Protein AF-A0A2R6KCN4-F1 (afdb_monomer_lite)

Secondary structure (DSSP, 8-state):
------PPPPPP-----SPP----PPPSSSSSS----HHHHHHH------PPPPPB-TTSPBPP-

Radius of gyration: 23.9 Å; chains: 1; bounding box: 39×35×66 Å

Structure (mmCIF, N/CA/C/O backbone):
data_AF-A0A2R6KCN4-F1
#
_entry.id   AF-A0A2R6KCN4-F1
#
loop_
_atom_site.group_PDB
_atom_site.id
_atom_site.type_symbol
_atom_site.label_atom_id
_atom_site.label_alt_id
_atom_site.label_comp_id
_atom_site.label_asym_id
_atom_site.label_entity_id
_atom_site.label_seq_id
_atom_site.pdbx_PDB_ins_code
_atom_site.Cartn_x
_atom_site.Cartn_y
_atom_site.Cartn_z
_atom_site.occupancy
_atom_site.B_iso_or_equiv
_atom_site.auth_seq_id
_atom_site.auth_comp_id
_atom_site.auth_asym_id
_atom_site.auth_atom_id
_atom_site.pdbx_PDB_model_num
ATOM 1 N N . MET A 1 1 ? -1.312 26.396 48.432 1.00 36.88 1 MET A N 1
ATOM 2 C CA . MET A 1 1 ? -0.076 25.921 47.773 1.00 36.88 1 MET A CA 1
ATOM 3 C C . MET A 1 1 ? 0.183 24.504 48.251 1.00 36.88 1 MET A C 1
ATOM 5 O O . MET A 1 1 ? 0.350 24.325 49.450 1.00 36.88 1 MET A O 1
ATOM 9 N N . ARG A 1 2 ? 0.113 23.503 47.367 1.00 38.59 2 ARG A N 1
ATOM 10 C CA . ARG A 1 2 ? 0.463 22.110 47.681 1.00 38.59 2 ARG A CA 1
ATOM 11 C C . ARG A 1 2 ? 1.626 21.688 46.789 1.00 38.59 2 ARG A C 1
ATOM 13 O O . ARG A 1 2 ? 1.670 22.067 45.625 1.00 38.59 2 ARG A O 1
ATOM 20 N N . ALA A 1 3 ? 2.558 20.972 47.400 1.00 41.66 3 ALA A N 1
ATOM 21 C CA . ALA A 1 3 ? 3.737 20.391 46.788 1.00 41.66 3 ALA A CA 1
ATOM 22 C C . ALA A 1 3 ? 3.371 19.199 45.887 1.00 41.66 3 ALA A C 1
ATOM 24 O O . ALA A 1 3 ? 2.435 18.472 46.217 1.00 41.66 3 ALA A O 1
ATOM 25 N N . GLY A 1 4 ? 4.174 18.959 44.845 1.00 51.41 4 GLY A N 1
ATOM 26 C CA . GLY A 1 4 ? 4.484 17.584 44.444 1.00 51.41 4 GLY A CA 1
ATOM 27 C C . GLY A 1 4 ? 3.967 17.038 43.112 1.00 51.41 4 GLY A C 1
ATOM 28 O O . GLY A 1 4 ? 3.937 15.821 43.002 1.00 51.41 4 GLY A O 1
ATOM 29 N N . ASP A 1 5 ? 3.622 17.848 42.108 1.00 46.03 5 ASP A N 1
ATOM 30 C CA . ASP A 1 5 ? 3.444 17.322 40.739 1.00 46.03 5 ASP A C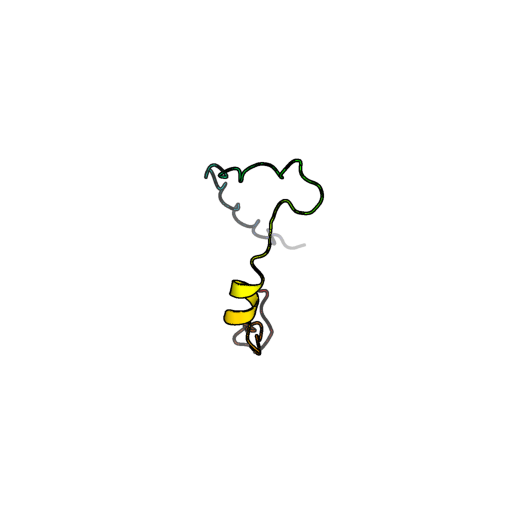A 1
ATOM 31 C C . ASP A 1 5 ? 4.762 17.427 39.956 1.00 46.03 5 ASP A C 1
ATOM 33 O O . ASP A 1 5 ? 4.964 18.315 39.127 1.00 46.03 5 ASP A O 1
ATOM 37 N N . GLU A 1 6 ? 5.700 16.528 40.265 1.00 41.81 6 GLU A N 1
ATOM 38 C CA . GLU A 1 6 ? 6.823 16.237 39.375 1.00 41.81 6 GLU A CA 1
ATOM 39 C C . GLU A 1 6 ? 6.286 15.359 38.239 1.00 41.81 6 GLU A C 1
ATOM 41 O O . GLU A 1 6 ? 5.925 14.199 38.436 1.00 41.81 6 GLU A O 1
ATOM 46 N N . VAL A 1 7 ? 6.169 15.942 37.046 1.00 58.22 7 VAL A N 1
ATOM 47 C CA . VAL A 1 7 ? 5.837 15.198 35.829 1.00 58.22 7 VAL A CA 1
ATOM 48 C C . VAL 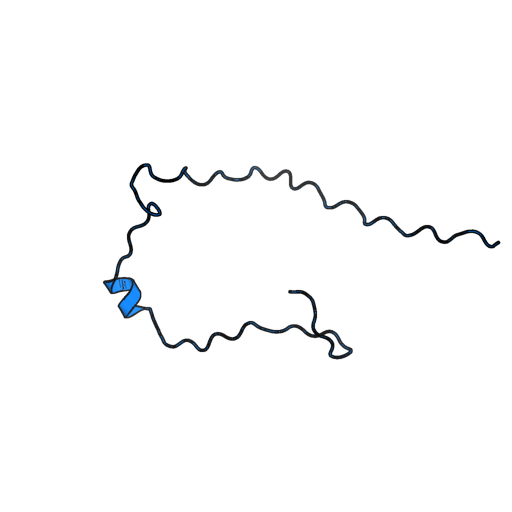A 1 7 ? 6.998 14.235 35.562 1.00 58.22 7 VAL A C 1
ATOM 50 O O . VAL A 1 7 ? 8.121 14.714 35.388 1.00 58.22 7 VAL A O 1
ATOM 53 N N . PRO A 1 8 ? 6.793 12.906 35.511 1.00 49.53 8 PRO A N 1
ATOM 54 C CA . PRO A 1 8 ? 7.880 11.995 35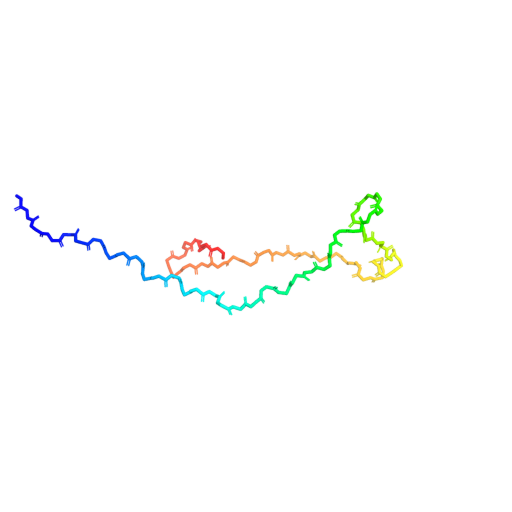.190 1.00 49.53 8 PRO A CA 1
ATOM 55 C C . PRO A 1 8 ? 8.380 12.302 33.775 1.00 49.53 8 PRO A C 1
ATOM 57 O O . PRO A 1 8 ? 7.648 12.176 32.791 1.00 49.53 8 PRO A O 1
ATOM 60 N N . HIS A 1 9 ? 9.637 12.733 33.680 1.00 49.00 9 HIS A N 1
ATOM 61 C CA . HIS A 1 9 ? 10.329 12.875 32.407 1.00 49.00 9 HIS A CA 1
ATOM 62 C C . HIS A 1 9 ? 10.350 11.511 31.697 1.00 49.00 9 HIS A C 1
ATOM 64 O O . HIS A 1 9 ? 10.661 10.504 32.342 1.00 49.00 9 HIS A O 1
ATOM 70 N N . PRO A 1 10 ? 10.037 11.438 30.389 1.00 51.19 10 PRO A N 1
ATOM 71 C CA . PRO A 1 10 ? 10.103 10.178 29.666 1.00 51.19 10 PRO A CA 1
ATOM 72 C C . PRO A 1 10 ? 11.532 9.633 29.732 1.00 51.19 10 PRO A C 1
ATOM 74 O O . PRO A 1 10 ? 12.496 10.318 29.381 1.00 51.19 10 PRO A O 1
ATOM 77 N N . VAL A 1 11 ? 11.649 8.397 30.219 1.00 53.16 11 VAL A N 1
ATOM 78 C CA . VAL A 1 11 ? 12.887 7.618 30.218 1.00 53.16 11 VAL A CA 1
ATOM 79 C C . VAL A 1 11 ? 13.505 7.644 28.821 1.00 53.16 11 VAL A C 1
ATOM 81 O O . VAL A 1 11 ? 12.821 7.444 27.818 1.00 53.16 11 VAL A O 1
ATOM 84 N N . GLY A 1 12 ? 14.799 7.964 28.770 1.00 44.66 12 GLY A N 1
ATOM 85 C CA . GLY A 1 12 ? 15.530 8.213 27.536 1.00 44.66 12 GLY A CA 1
ATOM 86 C C . GLY A 1 12 ? 15.370 7.087 26.518 1.00 44.66 12 GLY A C 1
ATOM 87 O O . GLY A 1 12 ? 15.564 5.911 26.826 1.00 44.66 12 GLY A O 1
ATOM 88 N N . VAL A 1 13 ? 15.051 7.475 25.284 1.00 56.84 13 VAL A N 1
ATOM 89 C CA . VAL A 1 13 ? 15.157 6.612 24.108 1.00 56.84 13 VAL A CA 1
ATOM 90 C C . VAL A 1 13 ? 16.600 6.117 24.048 1.00 56.84 13 VAL A C 1
ATOM 92 O O . VAL A 1 13 ? 17.530 6.915 23.917 1.00 56.84 13 VAL A O 1
ATOM 95 N N . GLY A 1 14 ? 16.793 4.807 24.208 1.00 47.41 14 GLY A N 1
ATOM 96 C CA . GLY A 1 14 ? 18.107 4.185 24.123 1.00 47.41 14 GLY A CA 1
ATOM 97 C C . GLY A 1 14 ? 18.801 4.601 22.829 1.00 47.41 14 GLY A C 1
ATOM 98 O O . GLY A 1 14 ? 18.232 4.495 21.742 1.00 47.41 14 GLY A O 1
ATOM 99 N N . ARG A 1 15 ? 20.029 5.103 22.954 1.00 62.69 15 ARG A N 1
ATOM 100 C CA . ARG A 1 15 ? 20.903 5.401 21.823 1.00 62.69 15 ARG A CA 1
ATOM 101 C C . ARG A 1 15 ? 21.043 4.129 20.985 1.00 62.69 15 ARG A C 1
ATOM 103 O O . ARG A 1 15 ? 21.550 3.117 21.461 1.00 62.69 15 ARG A O 1
ATOM 110 N N . ILE A 1 16 ? 20.564 4.164 19.746 1.00 65.94 16 ILE A N 1
ATOM 111 C CA . ILE A 1 16 ? 20.777 3.075 18.794 1.00 65.94 16 ILE A CA 1
ATOM 112 C C . ILE A 1 16 ? 22.235 3.179 18.325 1.00 65.94 16 ILE A C 1
ATOM 114 O O . ILE A 1 16 ? 22.528 3.846 17.341 1.00 65.94 16 ILE A O 1
ATOM 118 N N . ASP A 1 17 ? 23.163 2.526 19.030 1.00 68.75 17 ASP A N 1
ATOM 119 C CA . ASP A 1 17 ? 24.577 2.382 18.630 1.00 68.75 17 ASP A CA 1
ATOM 120 C C . ASP A 1 17 ? 24.763 1.318 17.524 1.00 68.75 17 ASP A C 1
ATOM 122 O O . ASP A 1 17 ? 25.758 0.593 17.479 1.00 68.75 17 ASP A O 1
ATOM 126 N N . ARG A 1 18 ? 23.787 1.176 16.617 1.00 67.44 18 ARG A N 1
ATOM 127 C CA . ARG A 1 18 ? 23.949 0.347 15.416 1.00 67.44 18 ARG A CA 1
ATOM 128 C C . ARG A 1 18 ? 24.537 1.229 14.317 1.00 67.44 18 ARG A C 1
ATOM 130 O O . ARG A 1 18 ? 23.970 2.293 14.061 1.00 67.44 18 ARG A O 1
ATOM 137 N N . PRO A 1 19 ? 25.635 0.826 13.654 1.00 70.00 19 PRO A N 1
ATOM 138 C CA . PRO A 1 19 ? 26.105 1.558 12.491 1.00 70.00 19 PRO A CA 1
ATOM 139 C C . PRO A 1 19 ? 24.983 1.565 11.454 1.00 70.00 19 PRO A C 1
ATOM 141 O O . PRO A 1 19 ? 24.465 0.511 11.084 1.00 70.00 19 PRO A O 1
ATOM 144 N N . VAL A 1 20 ? 24.581 2.759 11.018 1.00 72.06 20 VAL A N 1
ATOM 145 C CA . VAL A 1 20 ? 23.713 2.882 9.851 1.00 72.06 20 VAL A CA 1
ATOM 146 C C . VAL A 1 20 ? 24.503 2.367 8.659 1.00 72.06 20 VAL A C 1
ATOM 148 O O . VAL A 1 20 ? 25.565 2.897 8.325 1.00 72.06 20 VAL A O 1
ATOM 151 N N . GLU A 1 21 ? 24.023 1.292 8.046 1.00 75.94 21 GLU A N 1
ATOM 152 C CA . GLU A 1 21 ? 24.574 0.847 6.778 1.00 75.94 21 GLU A CA 1
ATOM 153 C C . GLU A 1 21 ? 24.224 1.929 5.753 1.00 75.94 21 GLU A C 1
ATOM 155 O O . GLU A 1 21 ? 23.052 2.178 5.460 1.00 75.94 21 GLU A O 1
ATOM 160 N N . GLN A 1 22 ? 25.233 2.667 5.287 1.00 74.38 22 GLN A N 1
ATOM 161 C CA . GLN A 1 22 ? 25.005 3.688 4.275 1.00 74.38 22 GLN A CA 1
ATOM 162 C C . GLN A 1 22 ? 24.632 2.986 2.973 1.00 74.38 22 GLN A C 1
ATOM 164 O O . GLN A 1 22 ? 25.453 2.294 2.371 1.00 74.38 22 GLN A O 1
ATOM 169 N N . VAL A 1 23 ? 23.393 3.188 2.526 1.00 76.06 23 VAL A N 1
ATOM 170 C CA . VAL A 1 23 ? 22.986 2.805 1.174 1.00 76.06 23 VAL A CA 1
ATOM 171 C C . VAL A 1 23 ? 23.834 3.596 0.176 1.00 76.06 23 VAL A C 1
ATOM 173 O O . VAL A 1 23 ? 24.192 4.754 0.419 1.00 76.06 23 VAL A O 1
ATOM 176 N N . ARG A 1 24 ? 24.185 2.949 -0.941 1.00 75.69 24 ARG A N 1
ATOM 177 C CA . ARG A 1 24 ? 24.969 3.539 -2.032 1.00 75.69 24 ARG A CA 1
ATOM 178 C C . ARG A 1 24 ? 24.440 4.935 -2.379 1.00 75.69 24 ARG A C 1
ATOM 180 O O . ARG A 1 24 ? 23.231 5.147 -2.451 1.00 75.69 24 ARG A O 1
ATOM 187 N N . ARG A 1 25 ? 25.364 5.872 -2.619 1.00 77.06 25 ARG A N 1
ATOM 188 C CA . ARG A 1 25 ? 25.023 7.233 -3.053 1.00 77.06 25 ARG A CA 1
ATOM 189 C C . ARG A 1 25 ? 24.129 7.219 -4.304 1.00 77.06 25 ARG A C 1
ATOM 191 O O . ARG A 1 25 ? 24.258 6.290 -5.108 1.00 77.06 25 ARG A O 1
ATOM 198 N N . PRO A 1 26 ? 23.277 8.249 -4.474 1.00 79.06 26 PRO A N 1
ATOM 199 C CA . PRO A 1 26 ? 22.469 8.416 -5.676 1.00 79.06 26 PRO A CA 1
ATOM 200 C C . PRO A 1 26 ? 23.321 8.297 -6.940 1.00 79.06 26 PRO A C 1
ATOM 202 O O . PRO A 1 26 ? 24.482 8.709 -6.945 1.00 79.06 26 PRO A O 1
ATOM 205 N N . ALA A 1 27 ? 22.754 7.713 -7.992 1.00 81.06 27 ALA A N 1
ATOM 206 C CA . ALA A 1 27 ? 23.431 7.621 -9.276 1.00 81.06 27 ALA A CA 1
ATOM 207 C C . ALA A 1 27 ? 23.606 9.017 -9.897 1.00 81.06 27 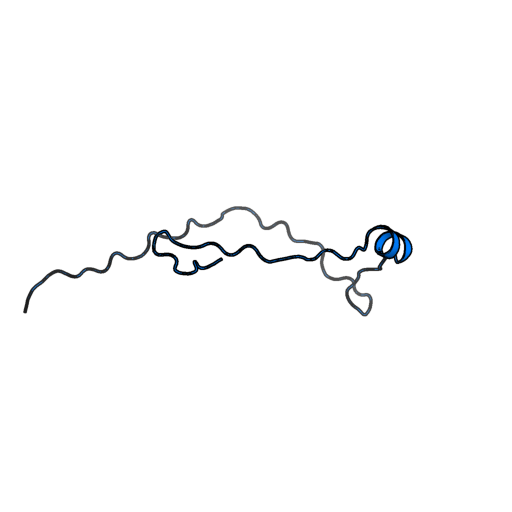ALA A C 1
ATOM 209 O O . ALA A 1 27 ? 22.717 9.857 -9.788 1.00 81.06 27 ALA A O 1
ATOM 210 N N . ASP A 1 28 ? 24.724 9.236 -10.594 1.00 82.69 28 ASP A N 1
ATOM 211 C CA . ASP A 1 28 ? 25.005 10.492 -11.312 1.00 82.69 28 ASP A CA 1
ATOM 212 C C . ASP A 1 28 ? 24.152 10.667 -12.586 1.00 82.69 28 ASP A C 1
ATOM 214 O O . ASP A 1 28 ? 24.201 11.701 -13.252 1.00 82.69 28 ASP A O 1
ATOM 218 N N . SER A 1 29 ? 23.369 9.652 -12.954 1.00 79.50 29 SER A N 1
ATOM 219 C CA . SER A 1 29 ? 22.389 9.728 -14.034 1.00 79.50 29 SER A CA 1
ATOM 220 C C . SER A 1 29 ? 21.214 10.628 -13.650 1.00 79.50 29 SER A C 1
ATOM 222 O O . SER A 1 29 ? 20.704 10.547 -12.534 1.00 79.50 29 SER A O 1
ATOM 224 N N . SER A 1 30 ? 20.715 11.418 -14.601 1.00 79.62 30 SER A N 1
ATOM 225 C CA . SER A 1 30 ? 19.467 12.170 -14.441 1.00 79.62 30 SER A CA 1
ATOM 226 C C . SER A 1 30 ? 18.294 11.263 -14.051 1.00 79.62 30 SER A C 1
ATOM 228 O O . SER A 1 30 ? 18.199 10.138 -14.538 1.00 79.62 30 SER A O 1
ATOM 230 N N . GLY A 1 31 ? 17.360 11.766 -13.242 1.00 81.38 31 GLY A N 1
ATOM 231 C CA . GLY A 1 31 ? 16.226 10.977 -12.751 1.00 81.38 31 GLY A CA 1
ATOM 232 C C . GLY A 1 31 ? 16.494 10.385 -11.364 1.00 81.38 31 GLY A C 1
ATOM 233 O O . GLY A 1 31 ? 17.264 10.944 -10.589 1.00 81.38 31 GLY A O 1
ATOM 234 N N . PHE A 1 32 ? 15.837 9.271 -11.027 1.00 85.12 32 PHE A N 1
ATOM 235 C CA . PHE A 1 32 ? 15.914 8.661 -9.688 1.00 85.12 32 PHE A CA 1
ATOM 236 C C . PHE A 1 32 ? 17.013 7.593 -9.540 1.00 85.12 32 PHE A C 1
ATOM 238 O O . PHE A 1 32 ? 17.157 7.014 -8.465 1.00 85.12 32 PHE A O 1
ATOM 245 N N . GLY A 1 33 ? 17.782 7.312 -10.600 1.00 88.00 33 GLY A N 1
ATOM 246 C CA . GLY A 1 33 ? 18.823 6.276 -10.583 1.00 88.00 33 GLY A CA 1
ATOM 247 C C . GLY A 1 33 ? 18.284 4.842 -10.499 1.00 88.00 33 GLY A C 1
ATOM 248 O O . GLY A 1 33 ? 18.998 3.952 -10.040 1.00 88.00 33 GLY A O 1
ATOM 249 N N . VAL A 1 34 ? 17.031 4.625 -10.911 1.00 86.19 34 VAL A N 1
ATOM 250 C CA . VAL A 1 34 ? 16.367 3.316 -10.972 1.00 86.19 34 VAL A CA 1
ATOM 251 C C . VAL A 1 34 ? 15.691 3.139 -12.329 1.00 86.19 34 VAL A C 1
ATOM 253 O O . VAL A 1 34 ? 15.030 4.055 -12.813 1.00 86.19 34 VAL A O 1
ATOM 256 N N . GLU A 1 35 ? 15.826 1.948 -12.908 1.00 89.94 35 GLU A N 1
ATOM 257 C CA . GLU A 1 35 ? 15.145 1.540 -14.140 1.00 89.94 35 GLU A CA 1
ATOM 258 C C . GLU A 1 35 ? 13.998 0.583 -13.788 1.00 89.94 35 GLU A C 1
ATOM 260 O O . GLU A 1 35 ? 14.153 -0.289 -12.929 1.00 89.94 35 GLU A O 1
ATOM 265 N N . THR A 1 36 ? 12.839 0.744 -14.432 1.00 91.56 36 THR A N 1
ATOM 266 C CA . THR A 1 36 ? 11.662 -0.104 -14.178 1.00 91.56 36 THR A CA 1
ATOM 267 C C . THR A 1 36 ? 11.562 -1.209 -15.223 1.00 91.56 36 THR A C 1
ATOM 269 O O . THR A 1 36 ? 11.452 -0.926 -16.413 1.00 91.56 36 THR A O 1
ATOM 272 N N . ASP A 1 37 ? 11.518 -2.467 -14.783 1.00 96.25 37 ASP A N 1
ATOM 273 C CA . ASP A 1 37 ? 11.134 -3.584 -15.650 1.00 96.25 37 ASP A CA 1
ATOM 274 C C . ASP A 1 37 ? 9.605 -3.621 -15.800 1.00 96.25 37 ASP A C 1
ATOM 276 O O . ASP A 1 37 ? 8.874 -4.110 -14.933 1.00 96.25 37 ASP A O 1
ATOM 280 N N . GLU A 1 38 ? 9.108 -3.069 -16.907 1.00 96.81 38 GLU A N 1
ATOM 281 C CA . GLU A 1 38 ? 7.671 -2.980 -17.168 1.00 96.81 38 GLU A CA 1
ATOM 282 C C . GLU A 1 38 ? 6.992 -4.342 -17.324 1.00 96.81 38 GLU A C 1
ATOM 284 O O . GLU A 1 38 ? 5.811 -4.469 -16.995 1.00 96.81 38 GLU A O 1
ATOM 289 N N . ALA A 1 39 ? 7.698 -5.355 -17.836 1.00 97.19 39 ALA A N 1
ATOM 290 C CA . ALA A 1 39 ? 7.120 -6.680 -18.030 1.00 97.19 39 ALA A CA 1
ATOM 291 C C . ALA A 1 39 ? 6.828 -7.320 -16.671 1.00 97.19 39 ALA A C 1
ATOM 293 O O . ALA A 1 39 ? 5.711 -7.781 -16.430 1.00 97.19 39 ALA A O 1
ATOM 294 N N . VAL A 1 40 ? 7.795 -7.236 -15.754 1.00 96.38 40 VAL A N 1
ATOM 295 C CA . VAL A 1 40 ? 7.647 -7.718 -14.376 1.00 96.38 40 VAL A CA 1
ATOM 296 C C . VAL A 1 40 ? 6.567 -6.940 -13.627 1.00 96.38 40 VAL A C 1
ATOM 298 O O . VAL A 1 40 ? 5.760 -7.538 -12.913 1.00 96.38 40 VAL A O 1
ATOM 301 N N . VAL A 1 41 ? 6.521 -5.612 -13.780 1.00 95.38 41 VAL A N 1
ATOM 302 C CA . VAL A 1 41 ? 5.480 -4.798 -13.135 1.00 95.38 41 VAL A CA 1
ATOM 303 C C . VAL A 1 41 ? 4.101 -5.188 -13.646 1.00 95.38 41 VAL A C 1
ATOM 305 O O . VAL A 1 41 ? 3.212 -5.397 -12.833 1.00 95.38 41 VAL A O 1
ATOM 308 N N . ARG A 1 42 ? 3.906 -5.331 -14.959 1.00 94.00 42 ARG A N 1
ATOM 309 C CA . ARG A 1 42 ? 2.599 -5.701 -15.524 1.00 94.00 42 ARG A CA 1
ATOM 310 C C . ARG A 1 42 ? 2.149 -7.098 -15.110 1.00 94.00 42 ARG A C 1
ATOM 312 O O . AR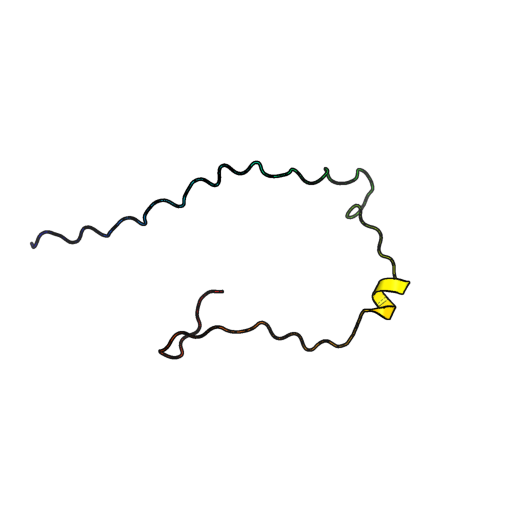G A 1 42 ? 0.968 -7.278 -14.846 1.00 94.00 42 ARG A O 1
ATOM 319 N N . GLU A 1 43 ? 3.066 -8.062 -15.044 1.00 94.94 43 GLU A N 1
ATOM 320 C CA . GLU A 1 43 ? 2.767 -9.428 -14.596 1.00 94.94 43 GLU A CA 1
ATOM 321 C C . GLU A 1 43 ? 2.279 -9.456 -13.139 1.00 94.94 43 GLU A C 1
ATOM 323 O O . GLU A 1 43 ? 1.364 -10.202 -12.799 1.00 94.94 43 GLU A O 1
ATOM 328 N N . ARG A 1 44 ? 2.903 -8.653 -12.269 1.00 93.50 44 ARG A N 1
ATOM 329 C CA . ARG A 1 44 ? 2.698 -8.721 -10.812 1.00 93.50 44 ARG A CA 1
ATOM 330 C C . ARG A 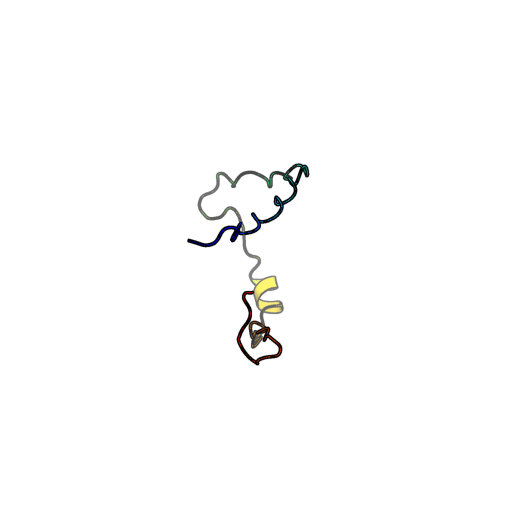1 44 ? 1.743 -7.675 -10.265 1.00 93.50 44 ARG A C 1
ATOM 332 O O . ARG A 1 44 ? 1.250 -7.826 -9.146 1.00 93.50 44 ARG A O 1
ATOM 339 N N . ALA A 1 45 ? 1.531 -6.591 -11.000 1.00 90.62 45 ALA A N 1
ATOM 340 C CA . ALA A 1 45 ? 0.541 -5.596 -10.651 1.00 90.62 45 ALA A CA 1
ATOM 341 C C . ALA A 1 45 ? -0.841 -6.248 -10.683 1.00 90.62 45 ALA A C 1
ATOM 343 O O . ALA A 1 45 ? -1.196 -6.976 -11.605 1.00 90.62 45 ALA A O 1
ATOM 344 N N . GLY A 1 46 ? -1.629 -5.969 -9.658 1.00 85.31 46 GLY A N 1
ATOM 345 C CA . GLY A 1 46 ? -2.998 -6.437 -9.552 1.00 85.31 46 GLY A CA 1
ATOM 346 C C . GLY A 1 46 ? -3.842 -5.388 -8.857 1.00 85.31 46 GLY A C 1
ATOM 347 O O . GLY A 1 46 ? -3.315 -4.502 -8.177 1.00 85.31 46 GLY A O 1
ATOM 348 N N . ASP A 1 47 ? -5.155 -5.504 -9.021 1.00 84.75 47 ASP A N 1
ATOM 349 C CA . ASP A 1 47 ? -6.105 -4.710 -8.255 1.00 84.75 47 ASP A CA 1
ATOM 350 C C . ASP A 1 47 ? -6.128 -5.238 -6.818 1.00 84.75 47 ASP A C 1
ATOM 352 O O . ASP A 1 47 ? -6.816 -6.200 -6.480 1.00 84.75 47 ASP A O 1
ATOM 356 N N . VAL A 1 48 ? -5.265 -4.668 -5.979 1.00 85.62 48 VAL A N 1
ATOM 357 C CA . VAL A 1 48 ? -5.251 -4.972 -4.552 1.00 85.62 48 VAL A CA 1
ATOM 358 C C . VAL A 1 48 ? -5.974 -3.843 -3.851 1.00 85.62 48 VAL A C 1
ATOM 360 O O . VAL A 1 48 ? -5.448 -2.733 -3.747 1.00 85.62 48 VAL A O 1
ATOM 363 N N . ASN A 1 49 ? -7.152 -4.146 -3.310 1.00 82.75 49 ASN A N 1
ATOM 364 C CA . ASN A 1 49 ? -7.865 -3.240 -2.423 1.00 82.75 49 ASN A CA 1
ATOM 365 C C . ASN A 1 49 ? -7.136 -3.167 -1.071 1.00 82.75 49 ASN A C 1
ATOM 367 O O . ASN A 1 49 ? -7.483 -3.830 -0.091 1.00 82.75 49 ASN A O 1
ATOM 371 N N . ARG A 1 50 ? -6.014 -2.441 -1.061 1.00 82.88 50 ARG A N 1
ATOM 372 C CA . ARG A 1 50 ? -5.189 -2.248 0.126 1.00 82.88 50 ARG A CA 1
ATOM 373 C C . ARG A 1 50 ? -5.895 -1.283 1.057 1.00 82.88 50 ARG A C 1
ATOM 375 O O . ARG A 1 50 ? -5.976 -0.087 0.794 1.00 82.88 50 ARG A O 1
ATOM 382 N N . HIS A 1 51 ? -6.318 -1.814 2.190 1.00 89.12 51 HIS A N 1
ATOM 383 C CA . HIS A 1 51 ? -6.745 -1.017 3.321 1.00 89.12 51 HIS A CA 1
ATOM 384 C C . HIS A 1 51 ? -5.611 -0.926 4.334 1.00 89.12 51 HIS A C 1
ATOM 386 O O . HIS A 1 51 ? -5.021 -1.937 4.720 1.00 89.12 51 HIS A O 1
ATOM 392 N N . THR A 1 52 ? -5.317 0.292 4.779 1.00 92.38 52 THR A N 1
ATOM 393 C CA . THR A 1 52 ? -4.435 0.507 5.923 1.00 92.38 52 THR A CA 1
ATOM 394 C C . THR A 1 52 ? -5.146 -0.010 7.176 1.00 92.38 52 THR A C 1
ATOM 396 O O . THR A 1 52 ? -6.246 0.463 7.473 1.00 92.38 52 THR A O 1
ATOM 399 N N . PRO A 1 53 ? -4.578 -0.983 7.910 1.00 92.44 53 PRO A N 1
ATOM 400 C CA . PRO A 1 53 ? -5.206 -1.488 9.122 1.00 92.44 53 PRO A CA 1
ATOM 401 C C . PRO A 1 53 ? -5.288 -0.381 10.176 1.00 92.44 53 PRO A C 1
ATOM 403 O O . PRO A 1 53 ? -4.296 0.290 10.463 1.00 92.44 53 PRO A O 1
ATOM 406 N N . VAL A 1 54 ? -6.467 -0.212 10.775 1.00 95.38 54 VAL A N 1
ATOM 407 C CA . VAL A 1 54 ? -6.705 0.760 11.848 1.00 95.38 54 VAL A CA 1
ATOM 408 C C . VAL A 1 54 ? -6.695 0.030 13.183 1.00 95.38 54 VAL A C 1
ATOM 410 O O . VAL A 1 54 ? -7.526 -0.848 13.421 1.00 95.38 54 VAL A O 1
ATOM 413 N N . ARG A 1 55 ? -5.768 0.406 14.066 1.00 95.81 55 ARG A N 1
ATOM 414 C CA . ARG A 1 55 ? -5.756 -0.061 15.454 1.00 95.81 55 ARG A CA 1
ATOM 415 C C . ARG A 1 55 ? -6.693 0.814 16.285 1.00 95.81 55 ARG A C 1
ATOM 417 O O . ARG A 1 55 ? -6.734 2.032 16.113 1.00 95.81 55 ARG A O 1
ATOM 424 N N . ARG A 1 56 ? -7.433 0.189 17.197 1.00 97.88 56 ARG A N 1
ATOM 425 C CA . ARG A 1 56 ? -8.271 0.878 18.180 1.00 97.88 56 ARG A CA 1
ATOM 426 C C . ARG A 1 56 ? -7.852 0.503 19.596 1.00 97.88 56 ARG A C 1
ATOM 428 O O . ARG A 1 56 ? -7.406 -0.622 19.822 1.00 97.88 56 ARG A O 1
ATOM 435 N N . HIS A 1 57 ? -7.987 1.453 20.510 1.00 97.19 57 HIS A N 1
ATOM 436 C CA . HIS A 1 57 ? -7.898 1.231 21.949 1.00 97.19 57 HIS A CA 1
ATOM 437 C C . HIS A 1 57 ? -9.138 0.473 22.455 1.00 97.19 57 HIS A C 1
ATOM 439 O O . HIS A 1 57 ? -10.127 0.330 21.732 1.00 97.19 57 HIS A O 1
ATOM 445 N N . GLU A 1 58 ? -9.102 -0.008 23.702 1.00 97.81 58 GLU A N 1
ATOM 446 C CA . GLU A 1 58 ? -10.232 -0.727 24.318 1.00 97.81 58 GLU A CA 1
ATOM 447 C C . GLU A 1 58 ? -11.490 0.146 24.457 1.00 97.81 58 GLU A C 1
ATOM 449 O O . GLU A 1 58 ? -12.605 -0.364 24.391 1.00 97.81 58 GLU A O 1
ATOM 454 N N . ASP A 1 59 ? -11.322 1.467 24.568 1.00 96.12 59 ASP A N 1
ATOM 455 C CA . ASP A 1 59 ? -12.415 2.449 24.574 1.00 96.12 59 ASP A CA 1
ATOM 456 C C . ASP A 1 59 ? -12.982 2.749 23.169 1.00 96.12 59 ASP A C 1
ATOM 458 O O . ASP A 1 59 ? -13.892 3.562 23.008 1.00 96.12 59 ASP A O 1
ATOM 462 N N . GLY A 1 60 ? -12.451 2.088 22.136 1.00 96.19 60 GLY A N 1
ATOM 463 C CA . GLY A 1 60 ? -12.866 2.231 20.746 1.00 96.19 60 GLY A CA 1
ATOM 464 C C . GLY A 1 60 ? -12.263 3.429 20.010 1.00 96.19 60 GLY A C 1
ATOM 465 O O . GLY A 1 60 ? -12.511 3.555 18.801 1.00 96.19 60 GLY A O 1
ATOM 466 N N . SER A 1 61 ? -11.473 4.278 20.676 1.00 96.69 61 SER A N 1
ATOM 467 C CA . SER A 1 61 ? -10.745 5.379 20.037 1.00 96.69 61 SER A CA 1
ATOM 468 C C . SER A 1 61 ? -9.638 4.857 19.113 1.00 96.69 61 SER A C 1
ATOM 470 O O . SER A 1 61 ? -9.141 3.740 19.269 1.00 96.69 61 SER A O 1
ATOM 472 N N . VAL A 1 62 ? -9.289 5.631 18.083 1.00 97.69 62 VAL A N 1
ATOM 473 C CA . VAL A 1 62 ? -8.243 5.252 17.121 1.00 97.69 62 VAL A CA 1
ATOM 474 C C . VAL A 1 62 ? -6.874 5.524 17.732 1.00 97.69 62 VAL A C 1
ATOM 476 O O . VAL A 1 62 ? -6.630 6.627 18.215 1.00 97.69 62 VAL A O 1
ATOM 479 N N . ALA A 1 63 ? -5.994 4.526 17.681 1.00 95.81 63 ALA A N 1
ATOM 480 C CA . ALA A 1 63 ? -4.622 4.657 18.152 1.00 95.81 63 ALA A CA 1
ATOM 481 C C . ALA A 1 63 ? -3.720 5.299 17.089 1.00 95.81 63 ALA A C 1
ATOM 483 O O . ALA A 1 63 ? -3.956 5.129 15.888 1.00 95.81 63 ALA A O 1
ATOM 484 N N . GLU A 1 64 ? -2.658 5.980 17.532 1.00 93.31 64 GLU A N 1
ATOM 485 C CA . GLU A 1 64 ? -1.557 6.371 16.645 1.00 93.31 64 GLU A CA 1
ATOM 486 C C . GLU A 1 64 ? -0.915 5.115 16.026 1.00 93.31 64 GLU A C 1
ATOM 488 O O . GLU A 1 64 ? -0.935 4.027 16.626 1.00 93.31 64 GLU A O 1
ATOM 493 N N . TRP A 1 65 ? -0.435 5.252 14.788 1.00 83.31 65 TRP A N 1
ATOM 494 C CA . TRP A 1 65 ? 0.038 4.126 13.991 1.00 83.31 65 TRP A CA 1
ATOM 495 C C . TRP A 1 65 ? 1.413 3.637 14.433 1.00 83.31 65 TRP A C 1
ATOM 497 O O . TRP A 1 65 ? 2.353 4.458 14.412 1.00 83.31 65 TRP A O 1
#

pLDDT: mean 78.0, std 18.36, range [36.88, 97.88]

Foldseek 3Di:
DDDDPPPDDPDDDPDPPDPDPDDDDADPDPDRNDDDDVVVCVVPDDPDPDDDDWDADPVRHTDDD

Sequence (65 aa):
MRAGDEVPHPVGVGRIDRPVEQVRRPADSSGFGVETDEAVVRERAGDVNRHTPVRRHEDGSVAEW